Protein AF-A0A1I7USL1-F1 (afdb_monomer_lite)

Radius of gyration: 13.59 Å; chains: 1; bounding box: 36×39×32 Å

Sequence (93 aa):
MASKTVSTFDVPHGPSWYRIELEQCGQRKRLLVDGISSPEPIIKGMVFIDFDLEGHKFNITCEKIGAAQICDLHMDHRRIPCFNPQDDSEYAI

Organism: NCBI:txid1561998

Secondary structure (DSSP, 8-state):
-PPEEEEEEEEEETTEEEEEEEEEETTEEEEEETTEEPS--EEETTTEEEEEETTEEEEEEEEEETTEEEEEEEETTEEE--B-TTGGGGS--

Structure (mmCIF, N/CA/C/O backbone):
data_AF-A0A1I7USL1-F1
#
_entry.id   AF-A0A1I7USL1-F1
#
loop_
_atom_site.group_PDB
_atom_site.id
_atom_site.type_symbol
_atom_site.label_atom_id
_atom_site.label_alt_id
_atom_site.label_comp_id
_atom_site.label_asym_id
_atom_site.label_entity_id
_atom_site.label_seq_id
_atom_site.pdbx_PDB_ins_code
_atom_site.Cartn_x
_atom_site.Cartn_y
_atom_site.Cartn_z
_atom_site.occupancy
_atom_site.B_iso_or_equiv
_atom_site.auth_seq_id
_atom_site.auth_comp_id
_atom_site.auth_asym_id
_atom_site.auth_atom_id
_atom_site.pdbx_PDB_model_num
ATOM 1 N N . MET A 1 1 ? -22.251 7.360 9.521 1.00 49.34 1 MET A N 1
ATOM 2 C CA . MET A 1 1 ? -21.344 7.413 8.353 1.00 49.34 1 MET A CA 1
ATOM 3 C C . MET A 1 1 ? -20.226 6.416 8.598 1.00 49.34 1 MET A C 1
ATOM 5 O O . MET A 1 1 ? -19.699 6.408 9.703 1.00 49.34 1 MET A O 1
ATOM 9 N N . ALA A 1 2 ? -19.923 5.526 7.651 1.00 57.00 2 ALA A N 1
ATOM 10 C CA . ALA A 1 2 ? -18.776 4.632 7.797 1.00 57.00 2 ALA A CA 1
ATOM 11 C C . ALA A 1 2 ? -17.493 5.462 7.654 1.00 57.00 2 ALA A C 1
ATOM 13 O O . ALA A 1 2 ? -17.361 6.204 6.683 1.00 57.00 2 ALA A O 1
ATOM 14 N N . SER A 1 3 ? -16.591 5.374 8.631 1.00 70.19 3 SER A N 1
ATOM 15 C CA . SER A 1 3 ? -15.285 6.027 8.539 1.00 70.19 3 SER A CA 1
ATOM 16 C C . SER A 1 3 ? -14.479 5.362 7.421 1.00 70.19 3 SER A C 1
ATOM 18 O O . SER A 1 3 ? -14.352 4.133 7.413 1.00 70.19 3 SER A O 1
ATOM 20 N N . LYS A 1 4 ? -13.998 6.160 6.462 1.00 79.69 4 LYS A N 1
ATOM 21 C CA . LYS A 1 4 ? -13.061 5.721 5.424 1.00 79.69 4 LYS A CA 1
ATOM 22 C C . LYS A 1 4 ? -11.653 6.035 5.917 1.00 79.69 4 LYS A C 1
ATOM 24 O O . LYS A 1 4 ? -11.357 7.196 6.181 1.00 79.69 4 LYS A O 1
ATOM 29 N N . THR A 1 5 ? -10.806 5.020 6.024 1.00 79.50 5 THR A N 1
ATOM 30 C CA . THR A 1 5 ? -9.370 5.187 6.269 1.00 79.50 5 THR A CA 1
ATOM 31 C C . THR A 1 5 ? -8.606 4.908 4.980 1.00 79.50 5 THR A C 1
ATOM 33 O O . THR A 1 5 ? -9.016 4.063 4.180 1.00 79.50 5 THR A O 1
ATOM 36 N N . VAL A 1 6 ? -7.532 5.662 4.751 1.00 84.75 6 VAL A N 1
ATOM 37 C CA . VAL A 1 6 ? -6.622 5.471 3.618 1.00 84.75 6 VAL A CA 1
ATOM 38 C C . VAL A 1 6 ? -5.204 5.470 4.166 1.00 84.75 6 VAL A C 1
ATOM 40 O O . VAL A 1 6 ? -4.819 6.418 4.846 1.00 84.75 6 VAL A O 1
ATOM 43 N N . SER A 1 7 ? -4.459 4.401 3.902 1.00 84.25 7 SER A N 1
ATOM 44 C CA . SER A 1 7 ? -3.026 4.318 4.194 1.00 84.25 7 SER A CA 1
ATOM 45 C C . SER A 1 7 ? -2.253 4.413 2.889 1.00 84.25 7 SER A C 1
ATOM 47 O O . SER A 1 7 ? -2.538 3.645 1.971 1.00 84.25 7 SER A O 1
ATOM 49 N N . THR A 1 8 ? -1.299 5.337 2.811 1.00 88.19 8 THR A N 1
ATOM 50 C CA . THR A 1 8 ? -0.544 5.641 1.591 1.00 88.19 8 THR A CA 1
ATOM 51 C C . THR A 1 8 ? 0.933 5.314 1.789 1.00 88.19 8 THR A C 1
ATOM 53 O O . THR A 1 8 ? 1.519 5.619 2.827 1.00 88.19 8 THR A O 1
ATOM 56 N N . PHE A 1 9 ? 1.542 4.702 0.779 1.00 87.50 9 PHE A N 1
ATOM 57 C CA . PHE A 1 9 ? 2.947 4.319 0.762 1.00 87.50 9 PHE A CA 1
ATOM 58 C C . PHE A 1 9 ? 3.560 4.746 -0.567 1.00 87.50 9 PHE A C 1
ATOM 60 O O . PHE A 1 9 ? 3.097 4.308 -1.619 1.00 87.50 9 PHE A O 1
ATOM 67 N N . ASP A 1 10 ? 4.609 5.562 -0.521 1.00 87.25 10 ASP A N 1
ATOM 68 C CA . ASP A 1 10 ? 5.405 5.885 -1.704 1.00 87.25 10 ASP A CA 1
ATOM 69 C C . ASP A 1 10 ? 6.613 4.928 -1.745 1.00 87.25 10 ASP A C 1
ATOM 71 O O . ASP A 1 10 ? 7.485 4.938 -0.873 1.00 87.25 10 ASP A O 1
ATOM 75 N N . VAL A 1 11 ? 6.623 4.041 -2.739 1.00 85.56 11 VAL A N 1
ATOM 76 C CA . VAL A 1 11 ? 7.597 2.957 -2.912 1.00 85.56 11 VAL A CA 1
ATOM 77 C C . VAL A 1 11 ? 8.603 3.344 -3.995 1.00 85.56 11 VAL A C 1
ATOM 79 O O . VAL A 1 11 ? 8.198 3.517 -5.146 1.00 85.56 11 VAL A O 1
ATOM 82 N N . PRO A 1 12 ? 9.907 3.430 -3.691 1.00 83.19 12 PRO A N 1
ATOM 83 C CA . PRO A 1 12 ? 10.916 3.681 -4.712 1.00 83.19 12 PRO A CA 1
ATOM 84 C C . PRO A 1 12 ? 11.115 2.446 -5.603 1.00 83.19 12 PRO A C 1
ATOM 86 O O . PRO A 1 12 ? 11.362 1.347 -5.104 1.00 83.19 12 PRO A O 1
ATOM 89 N N . HIS A 1 13 ? 11.072 2.637 -6.923 1.00 79.31 13 HIS A N 1
ATOM 90 C CA . HIS A 1 13 ? 11.344 1.604 -7.922 1.00 79.31 13 HIS A CA 1
ATOM 91 C C . HIS A 1 13 ? 12.212 2.157 -9.063 1.00 79.31 13 HIS A C 1
ATOM 93 O O . HIS A 1 13 ? 11.742 2.827 -9.986 1.00 79.31 13 HIS A O 1
ATOM 99 N N . GLY A 1 14 ? 13.522 1.897 -8.988 1.00 78.50 14 GLY A N 1
ATOM 100 C CA . GLY A 1 14 ? 14.494 2.417 -9.952 1.00 78.50 14 GLY A CA 1
ATOM 101 C C . GLY A 1 14 ? 14.480 3.958 -10.008 1.00 78.50 14 GLY A C 1
ATOM 102 O O . GLY A 1 14 ? 14.692 4.588 -8.972 1.00 78.50 14 GLY A O 1
ATOM 103 N N . PRO A 1 15 ? 14.262 4.582 -11.187 1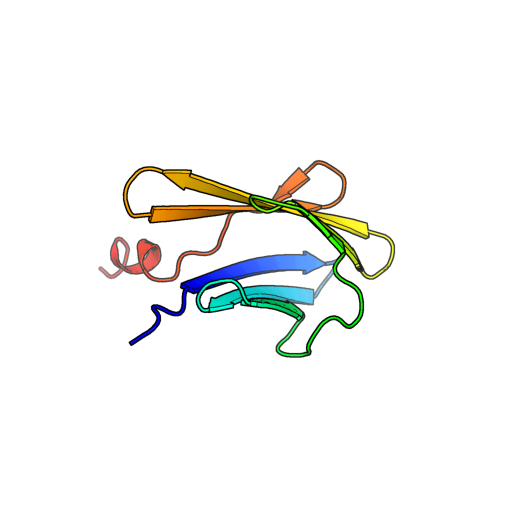.00 80.38 15 PRO A N 1
ATOM 104 C CA . PRO A 1 15 ? 14.136 6.036 -11.327 1.00 80.38 15 PRO A CA 1
ATOM 105 C C . PRO A 1 15 ? 12.723 6.573 -11.017 1.00 80.38 15 PRO A C 1
ATOM 107 O O . PRO A 1 15 ? 12.492 7.777 -11.141 1.00 80.38 15 PRO A O 1
ATOM 110 N N . SER A 1 16 ? 11.769 5.707 -10.672 1.00 82.31 16 SER A N 1
ATOM 111 C CA . SER A 1 16 ? 10.352 6.037 -10.493 1.00 82.31 16 SER A CA 1
ATOM 112 C C . SER A 1 16 ? 9.858 5.668 -9.092 1.00 8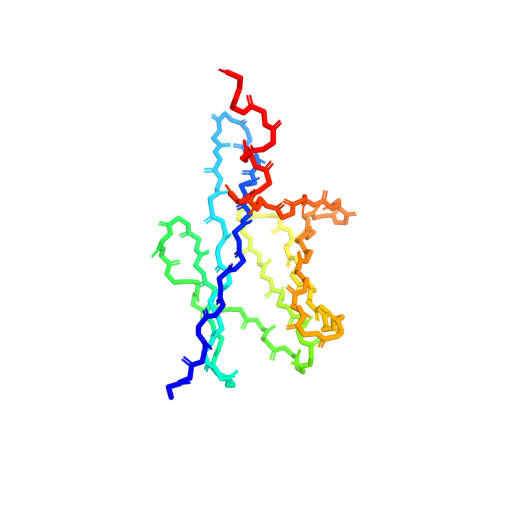2.31 16 SER A C 1
ATOM 114 O O . SER A 1 16 ? 10.586 5.083 -8.290 1.00 82.31 16 SER A O 1
ATOM 116 N N . TRP A 1 17 ? 8.622 6.057 -8.782 1.00 85.06 17 TRP A N 1
ATOM 117 C CA . TRP A 1 17 ? 7.966 5.776 -7.508 1.00 85.06 17 TRP A CA 1
ATOM 118 C C . TRP A 1 17 ? 6.561 5.250 -7.776 1.00 85.06 17 TRP A C 1
ATOM 120 O O . TRP A 1 17 ? 5.863 5.823 -8.611 1.00 85.06 17 TRP A O 1
ATOM 130 N N . TYR A 1 18 ? 6.157 4.204 -7.057 1.00 86.81 18 TYR A N 1
ATOM 131 C CA . TYR A 1 18 ? 4.764 3.767 -7.006 1.00 86.81 18 TYR A CA 1
ATOM 132 C C . TYR A 1 18 ? 4.085 4.367 -5.794 1.00 86.81 18 TYR A C 1
ATOM 134 O O . TYR A 1 18 ? 4.629 4.319 -4.689 1.00 86.81 18 TYR A O 1
ATOM 142 N N . ARG A 1 19 ? 2.859 4.841 -5.975 1.00 89.38 19 ARG A N 1
ATOM 143 C CA . ARG A 1 19 ? 1.972 5.170 -4.869 1.00 89.38 19 ARG A CA 1
ATOM 144 C C . ARG A 1 19 ? 1.034 4.005 -4.605 1.00 89.38 19 ARG A C 1
ATOM 146 O O . ARG A 1 19 ? 0.169 3.699 -5.419 1.00 89.38 19 ARG A O 1
ATOM 153 N N . ILE A 1 20 ? 1.180 3.373 -3.450 1.00 89.06 20 ILE A N 1
ATOM 154 C CA . ILE A 1 20 ? 0.328 2.268 -3.013 1.00 89.06 20 ILE A CA 1
ATOM 155 C C . ILE A 1 20 ? -0.632 2.788 -1.953 1.00 89.06 20 ILE A C 1
ATOM 157 O O . ILE A 1 20 ? -0.211 3.348 -0.944 1.00 89.06 20 ILE A O 1
ATOM 161 N N . GLU A 1 21 ? -1.928 2.599 -2.171 1.00 88.38 21 GLU A N 1
ATOM 162 C CA . GLU A 1 21 ? -2.968 3.059 -1.257 1.00 88.38 21 GLU A CA 1
ATOM 163 C C . GLU A 1 21 ? -3.860 1.897 -0.832 1.00 88.38 21 GLU A C 1
ATOM 165 O O . GLU A 1 21 ? -4.395 1.152 -1.656 1.00 88.38 21 GLU A O 1
ATOM 170 N N . LEU A 1 22 ? -4.054 1.762 0.476 1.00 87.00 22 LEU A N 1
ATOM 171 C CA . LEU A 1 22 ? -5.026 0.854 1.056 1.00 87.00 22 LEU A CA 1
ATOM 172 C C . LEU A 1 22 ? -6.225 1.655 1.551 1.00 87.00 22 LEU A C 1
ATOM 174 O O . LEU A 1 22 ? -6.165 2.303 2.594 1.00 87.00 22 LEU A O 1
ATOM 178 N N . GLU A 1 23 ? -7.334 1.575 0.821 1.00 86.00 23 GLU A N 1
ATOM 179 C CA . GLU A 1 23 ? -8.608 2.129 1.265 1.00 86.00 23 GLU A CA 1
ATOM 180 C C . GLU A 1 23 ? -9.379 1.093 2.081 1.00 86.00 23 GLU A C 1
ATOM 182 O O . GLU A 1 23 ? -9.612 -0.032 1.628 1.00 86.00 23 GLU A O 1
ATOM 187 N N . GLN A 1 24 ? -9.868 1.494 3.251 1.00 80.12 24 GLN A N 1
ATOM 188 C CA . GLN A 1 24 ? -10.760 0.687 4.07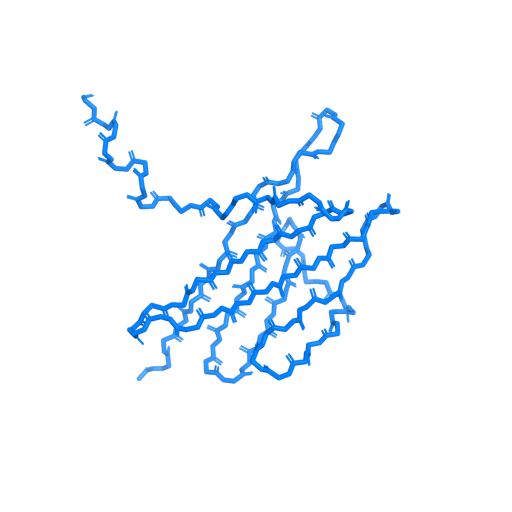1 1.00 80.12 24 GLN A CA 1
ATOM 189 C C . GLN A 1 24 ? -12.037 1.468 4.399 1.00 80.12 24 GLN A C 1
ATOM 191 O O . GLN A 1 24 ? -12.008 2.574 4.929 1.00 80.12 24 GLN A O 1
ATOM 196 N N . CYS A 1 25 ? -13.187 0.870 4.087 1.00 79.00 25 CYS A N 1
ATOM 197 C CA . CYS A 1 25 ? -14.511 1.406 4.387 1.00 79.00 25 CYS A CA 1
ATOM 198 C C . CYS A 1 25 ? -15.354 0.312 5.052 1.00 79.00 25 CYS A C 1
ATOM 200 O O . CYS A 1 25 ? -15.874 -0.600 4.398 1.00 79.00 25 CYS A O 1
ATOM 202 N N . GLY A 1 26 ? -15.448 0.367 6.384 1.00 76.88 26 GLY A N 1
ATOM 203 C CA . GLY A 1 26 ? -16.032 -0.716 7.177 1.00 76.88 26 GLY A CA 1
ATOM 204 C C . GLY A 1 26 ? -15.251 -2.022 6.993 1.00 76.88 26 GLY A C 1
ATOM 205 O O . GLY A 1 26 ? -14.076 -2.093 7.343 1.00 76.88 26 GLY A O 1
ATOM 206 N N . GLN A 1 27 ? -15.903 -3.051 6.441 1.00 71.75 27 GLN A N 1
ATOM 207 C CA . GLN A 1 27 ? -15.272 -4.341 6.118 1.00 71.75 27 GLN A CA 1
ATOM 208 C C . GLN A 1 27 ? -14.700 -4.408 4.694 1.00 71.75 27 GLN A C 1
ATOM 210 O O . GLN A 1 27 ? -13.961 -5.339 4.378 1.00 71.75 27 GLN A O 1
ATOM 215 N N . ARG A 1 28 ? -15.038 -3.448 3.823 1.00 76.94 28 ARG A N 1
ATOM 216 C CA . ARG A 1 28 ? -14.551 -3.426 2.440 1.00 76.94 28 ARG A CA 1
ATOM 217 C C . ARG A 1 28 ? -13.152 -2.828 2.421 1.00 76.94 28 ARG A C 1
ATOM 219 O O . ARG A 1 28 ? -12.920 -1.789 3.036 1.00 76.94 28 ARG A O 1
ATOM 226 N N . LYS A 1 29 ? -12.250 -3.483 1.700 1.00 79.44 29 LYS A N 1
ATOM 227 C CA . LYS A 1 29 ? -10.858 -3.072 1.526 1.00 79.44 29 LYS A CA 1
ATOM 228 C C . LYS A 1 29 ? -10.543 -3.035 0.035 1.00 79.44 29 LYS A C 1
ATOM 230 O O . LYS A 1 29 ? -11.037 -3.887 -0.705 1.00 79.44 29 LYS A O 1
ATOM 235 N N . ARG A 1 30 ? -9.758 -2.053 -0.398 1.00 84.31 30 ARG A N 1
ATOM 236 C CA . ARG A 1 30 ? -9.337 -1.877 -1.790 1.00 84.31 30 ARG A CA 1
ATOM 237 C C . ARG A 1 30 ? -7.874 -1.461 -1.817 1.00 84.31 30 ARG A C 1
ATOM 239 O O . ARG A 1 30 ? -7.503 -0.520 -1.126 1.00 84.31 30 ARG A O 1
ATOM 246 N N . LEU A 1 31 ? -7.080 -2.166 -2.614 1.00 87.50 31 LEU A N 1
ATOM 247 C CA . LEU A 1 31 ? -5.698 -1.808 -2.898 1.00 87.50 31 LEU A CA 1
ATOM 248 C C . LEU A 1 31 ? -5.651 -1.034 -4.217 1.00 87.50 31 LEU A C 1
ATOM 250 O O . LEU A 1 31 ? -6.216 -1.485 -5.219 1.00 87.50 31 LEU A O 1
ATOM 254 N N . LEU A 1 32 ? -4.987 0.112 -4.211 1.00 88.62 32 LEU A N 1
ATOM 255 C CA . LEU A 1 32 ? -4.709 0.914 -5.394 1.00 88.62 32 LEU A CA 1
ATOM 256 C C . LEU A 1 32 ? -3.193 1.020 -5.565 1.00 88.62 32 LEU A C 1
ATOM 258 O O . LEU A 1 32 ? -2.472 1.187 -4.586 1.00 88.62 32 LEU A O 1
ATOM 262 N N . VAL A 1 33 ? -2.729 0.925 -6.805 1.00 88.00 33 VAL A N 1
ATOM 263 C CA . VAL A 1 33 ? -1.353 1.210 -7.217 1.00 88.00 33 VAL A CA 1
ATOM 264 C C . VAL A 1 33 ? -1.447 2.306 -8.272 1.00 88.00 33 VAL A C 1
ATOM 266 O O . VAL A 1 33 ? -2.153 2.136 -9.265 1.00 88.00 33 VAL A O 1
ATOM 269 N N . ASP A 1 34 ? -0.838 3.459 -8.010 1.00 88.31 34 ASP A N 1
ATOM 270 C CA . ASP A 1 34 ? -0.940 4.684 -8.814 1.00 88.31 34 ASP A CA 1
ATOM 271 C C . ASP A 1 34 ? -2.393 5.084 -9.139 1.00 88.31 34 ASP A C 1
ATOM 273 O O . ASP A 1 34 ? -2.735 5.486 -10.251 1.00 88.31 34 ASP A O 1
ATOM 277 N N . GLY A 1 35 ? -3.293 4.928 -8.160 1.00 85.06 35 GLY A N 1
ATOM 278 C CA . GLY A 1 35 ? -4.726 5.207 -8.306 1.00 85.06 35 GLY A CA 1
ATOM 279 C C . GLY A 1 35 ? -5.515 4.154 -9.101 1.00 85.06 35 GLY A C 1
ATOM 280 O O . GLY A 1 35 ? -6.739 4.260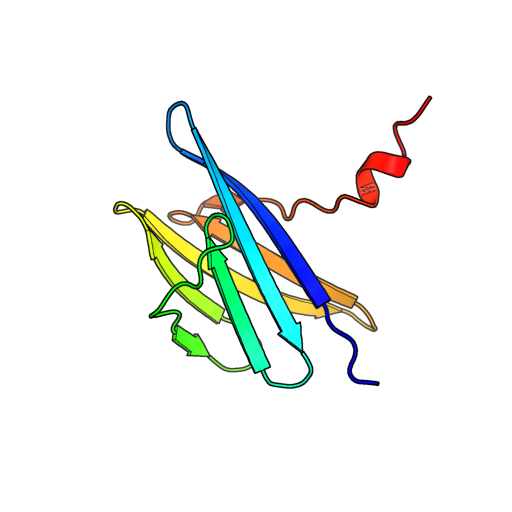 -9.223 1.00 85.06 35 GLY A O 1
ATOM 281 N N . ILE A 1 36 ? -4.859 3.108 -9.608 1.00 85.56 36 ILE A N 1
ATOM 282 C CA . ILE A 1 36 ? -5.488 2.001 -10.334 1.00 85.56 36 ILE A CA 1
ATOM 283 C C . ILE A 1 36 ? -5.742 0.849 -9.365 1.00 85.56 36 ILE A C 1
ATOM 285 O O . ILE A 1 36 ? -4.882 0.468 -8.580 1.00 85.56 36 ILE A O 1
ATOM 289 N N . SER A 1 37 ? -6.942 0.269 -9.400 1.00 82.00 37 SER A N 1
ATOM 290 C CA . SER A 1 37 ? -7.259 -0.865 -8.521 1.00 82.00 37 SER A CA 1
ATOM 291 C C . SER A 1 37 ? -6.458 -2.091 -8.898 1.00 82.00 37 SER A C 1
ATOM 293 O O . SER A 1 37 ? -6.555 -2.552 -10.033 1.00 82.00 37 SER A O 1
ATOM 295 N N . SER A 1 38 ? -5.741 -2.645 -7.925 1.00 76.69 38 SER A N 1
ATOM 296 C CA . SER A 1 38 ? -5.096 -3.936 -8.109 1.00 76.69 38 SER A CA 1
ATOM 297 C C . SER A 1 38 ? -6.174 -5.029 -8.177 1.00 76.69 38 SER A C 1
ATOM 299 O O . SER A 1 38 ? -7.031 -5.084 -7.286 1.00 76.69 38 SER A O 1
ATOM 301 N N . PRO A 1 39 ? -6.189 -5.867 -9.229 1.00 60.16 39 PRO A N 1
ATOM 302 C CA . PRO A 1 39 ? -7.232 -6.869 -9.422 1.00 60.16 39 PRO A CA 1
ATOM 303 C C . PRO A 1 39 ? -7.111 -8.079 -8.481 1.00 60.16 39 PRO A C 1
ATOM 305 O O . PRO A 1 39 ? -8.109 -8.770 -8.288 1.00 60.16 39 PRO A O 1
ATOM 308 N N . GLU A 1 40 ? -5.945 -8.334 -7.872 1.00 64.50 40 GLU A N 1
ATOM 309 C CA . GLU A 1 40 ? -5.668 -9.610 -7.182 1.00 64.50 40 GLU A CA 1
ATOM 310 C C . GLU A 1 40 ? -5.016 -9.519 -5.779 1.00 64.50 40 GLU A C 1
ATOM 312 O O . GLU A 1 40 ? -4.177 -10.356 -5.446 1.00 64.50 40 GLU A O 1
ATOM 317 N N . PRO A 1 41 ? -5.367 -8.570 -4.887 1.00 68.94 41 PRO A N 1
ATOM 318 C CA . PRO A 1 41 ? -4.876 -8.639 -3.514 1.00 68.94 41 PRO A CA 1
ATOM 319 C C . PRO A 1 41 ? -5.524 -9.812 -2.762 1.00 68.94 41 PRO A C 1
ATOM 321 O O . PRO A 1 41 ? -6.751 -9.885 -2.629 1.00 68.94 41 PRO A O 1
ATOM 324 N N . ILE A 1 42 ? -4.712 -10.706 -2.191 1.00 69.25 42 ILE A N 1
ATOM 325 C CA . ILE A 1 42 ? -5.217 -11.739 -1.279 1.00 69.25 42 ILE A CA 1
ATOM 326 C C . ILE A 1 42 ? -5.412 -11.098 0.097 1.00 69.25 42 ILE A C 1
ATOM 328 O O . ILE A 1 42 ? -4.457 -10.897 0.839 1.00 69.25 42 ILE A O 1
ATOM 332 N N . ILE A 1 43 ? -6.659 -10.781 0.452 1.00 69.31 43 ILE A N 1
ATOM 333 C CA . ILE A 1 43 ? -6.991 -10.111 1.717 1.00 69.31 43 ILE A CA 1
ATOM 334 C C . ILE A 1 43 ? -7.351 -11.149 2.787 1.00 69.31 43 ILE A C 1
ATOM 336 O O . ILE A 1 43 ? -8.448 -11.711 2.769 1.00 69.31 43 ILE A O 1
ATOM 340 N N . LYS A 1 44 ? -6.462 -11.379 3.762 1.00 65.75 44 LYS A N 1
ATOM 341 C CA . LYS A 1 44 ? -6.706 -12.306 4.886 1.00 65.75 44 LYS A CA 1
ATOM 342 C C . LYS A 1 44 ? -6.978 -11.556 6.196 1.00 65.75 44 LYS A C 1
ATOM 344 O O . LYS A 1 44 ? -6.182 -10.721 6.616 1.00 65.75 44 LYS A O 1
ATOM 349 N N . GLY A 1 45 ? -8.089 -11.887 6.866 1.00 63.72 45 GLY A N 1
ATOM 350 C CA . GLY A 1 45 ? -8.370 -11.547 8.274 1.00 63.72 45 GLY A CA 1
ATOM 351 C C . GLY A 1 45 ? -8.151 -10.079 8.698 1.00 63.72 45 GLY A C 1
ATOM 352 O O . GLY A 1 45 ? -8.495 -9.136 7.970 1.00 63.72 45 GLY A O 1
ATOM 353 N N . MET A 1 46 ? -7.586 -9.895 9.905 1.00 55.84 46 MET A N 1
ATOM 354 C CA . MET A 1 46 ? -7.041 -8.625 10.428 1.00 55.84 46 MET A CA 1
ATOM 355 C C . MET A 1 46 ? -5.729 -8.279 9.690 1.00 55.84 46 MET A C 1
ATOM 357 O O . MET A 1 46 ? -4.644 -8.348 10.235 1.00 55.84 46 MET A O 1
ATOM 361 N N . VAL A 1 47 ? -5.895 -7.988 8.398 1.00 63.56 47 VAL A N 1
ATOM 362 C CA . VAL A 1 47 ? -4.966 -7.424 7.405 1.00 63.56 47 VAL A CA 1
ATOM 363 C C . VAL A 1 47 ? -3.587 -8.082 7.281 1.00 63.56 47 VAL A C 1
ATOM 365 O O . VAL A 1 47 ? -2.608 -7.627 7.861 1.00 63.56 47 VAL A O 1
ATOM 368 N N . PHE A 1 48 ? -3.528 -9.052 6.366 1.00 68.56 48 PHE A N 1
ATOM 369 C CA . PHE A 1 48 ? -2.387 -9.286 5.477 1.00 68.56 48 PHE A CA 1
ATOM 370 C C . PHE A 1 48 ? -2.898 -9.161 4.034 1.00 68.56 48 PHE A C 1
ATOM 372 O O . PHE A 1 48 ? -3.866 -9.842 3.677 1.00 68.56 48 PHE A O 1
ATOM 379 N N . ILE A 1 49 ? -2.318 -8.248 3.250 1.00 82.12 49 ILE A N 1
ATOM 380 C CA . ILE A 1 49 ? -2.547 -8.123 1.805 1.00 82.12 49 ILE A CA 1
ATOM 381 C C . ILE A 1 49 ? -1.247 -8.474 1.107 1.00 82.12 49 ILE A C 1
ATOM 383 O O . ILE A 1 49 ? -0.296 -7.703 1.178 1.00 82.12 49 ILE A O 1
ATOM 387 N N . ASP A 1 50 ? -1.234 -9.620 0.440 1.00 84.06 50 ASP A N 1
ATOM 388 C CA . ASP A 1 50 ? -0.119 -10.057 -0.392 1.00 84.06 50 ASP A CA 1
ATOM 389 C C . ASP A 1 50 ? -0.418 -9.731 -1.858 1.00 84.06 50 ASP A C 1
ATOM 391 O O . ASP A 1 50 ? -1.530 -9.994 -2.335 1.00 84.06 50 ASP A O 1
ATOM 395 N N . PHE A 1 51 ? 0.559 -9.154 -2.556 1.00 85.38 51 PHE A N 1
ATOM 396 C CA . PHE A 1 51 ? 0.512 -8.932 -4.000 1.00 85.38 51 PHE A CA 1
ATOM 397 C C . PHE A 1 51 ? 1.920 -8.893 -4.597 1.00 85.38 51 PHE A C 1
ATOM 399 O O . PHE A 1 51 ? 2.888 -8.524 -3.933 1.00 85.38 51 PHE A O 1
ATOM 406 N N . ASP A 1 52 ? 2.022 -9.251 -5.871 1.00 85.44 52 ASP A N 1
ATOM 407 C CA . ASP A 1 52 ? 3.254 -9.171 -6.646 1.00 85.44 52 ASP A CA 1
ATOM 408 C C . ASP A 1 52 ? 3.147 -7.980 -7.609 1.00 85.44 52 ASP A C 1
ATOM 410 O O . ASP A 1 52 ? 2.130 -7.802 -8.284 1.00 85.44 52 ASP A O 1
ATOM 414 N N . LEU A 1 53 ? 4.187 -7.152 -7.678 1.00 82.62 53 LEU A N 1
ATOM 415 C CA . LEU A 1 53 ? 4.265 -6.030 -8.615 1.00 82.62 53 LEU A CA 1
ATOM 416 C C . LEU A 1 53 ? 5.685 -5.966 -9.182 1.00 82.62 53 LEU A C 1
ATOM 418 O O . LEU A 1 53 ? 6.655 -5.911 -8.434 1.00 82.62 53 LEU A O 1
ATOM 422 N N . GLU A 1 54 ? 5.794 -6.036 -10.510 1.00 82.31 54 GLU A N 1
ATOM 423 C CA . GLU A 1 54 ? 7.061 -5.980 -11.263 1.00 82.31 54 GLU A CA 1
ATOM 424 C C . GLU A 1 54 ? 8.172 -6.924 -10.751 1.00 82.31 54 GLU A C 1
ATOM 426 O O . GLU A 1 54 ? 9.358 -6.620 -10.814 1.00 82.31 54 GLU A O 1
ATOM 431 N N . GLY A 1 55 ? 7.794 -8.111 -10.263 1.00 84.06 55 GLY A N 1
ATOM 432 C CA . GLY A 1 55 ? 8.738 -9.123 -9.770 1.00 84.06 55 GLY A CA 1
ATOM 433 C C . GLY A 1 55 ? 9.138 -8.969 -8.300 1.00 84.06 55 GLY A C 1
ATOM 434 O O . GLY A 1 55 ? 9.872 -9.814 -7.789 1.00 84.06 55 GLY A O 1
ATOM 435 N N . HIS A 1 56 ? 8.618 -7.951 -7.617 1.00 85.94 56 HIS A N 1
ATOM 436 C CA . HIS A 1 56 ? 8.767 -7.754 -6.182 1.00 85.94 56 HIS A CA 1
ATOM 437 C C . HIS A 1 56 ? 7.538 -8.261 -5.429 1.00 85.94 56 HIS A C 1
ATOM 439 O O . HIS A 1 56 ? 6.398 -8.097 -5.877 1.00 85.94 56 HIS A O 1
ATOM 445 N N . LYS A 1 57 ? 7.773 -8.854 -4.255 1.00 87.50 57 LYS A N 1
ATOM 446 C CA . LYS A 1 57 ? 6.705 -9.310 -3.364 1.00 87.50 57 LYS A CA 1
ATOM 447 C C . LYS A 1 57 ? 6.377 -8.241 -2.351 1.00 87.50 57 LYS A C 1
ATOM 449 O O . LYS A 1 57 ? 7.234 -7.854 -1.553 1.00 87.50 57 LYS A O 1
ATOM 454 N N . PHE A 1 58 ? 5.119 -7.832 -2.342 1.00 88.00 58 PHE A N 1
ATOM 455 C CA . PHE A 1 58 ? 4.602 -6.858 -1.408 1.00 88.00 58 PHE A CA 1
ATOM 456 C C . PHE A 1 58 ? 3.671 -7.503 -0.395 1.00 88.00 58 PHE A C 1
ATOM 458 O O . PHE A 1 58 ? 2.844 -8.355 -0.724 1.00 88.00 58 PHE A O 1
ATOM 465 N N . ASN A 1 59 ? 3.794 -7.052 0.847 1.00 87.69 59 ASN A N 1
ATOM 466 C CA . ASN A 1 59 ? 2.899 -7.426 1.924 1.00 87.69 59 ASN A CA 1
ATOM 467 C C . ASN A 1 59 ? 2.500 -6.187 2.725 1.00 87.69 59 ASN A C 1
ATOM 469 O O . ASN A 1 59 ? 3.368 -5.464 3.211 1.00 87.69 59 ASN A O 1
ATOM 473 N N . ILE A 1 60 ? 1.197 -5.953 2.877 1.00 87.00 60 ILE A N 1
ATOM 474 C CA . ILE A 1 60 ? 0.676 -4.940 3.798 1.00 87.00 60 ILE A CA 1
ATOM 475 C C . ILE A 1 60 ? 0.110 -5.637 5.023 1.00 87.00 60 ILE A C 1
ATOM 477 O O . ILE A 1 60 ? -0.861 -6.392 4.926 1.00 87.00 60 ILE A O 1
ATOM 481 N N . THR A 1 61 ? 0.677 -5.318 6.176 1.00 83.44 61 THR A N 1
ATOM 482 C CA . THR A 1 61 ? 0.148 -5.669 7.492 1.00 83.44 61 THR A CA 1
ATOM 483 C C . THR A 1 61 ? -0.550 -4.466 8.084 1.00 83.44 61 THR A C 1
ATOM 485 O O . THR A 1 61 ? 0.005 -3.374 8.024 1.00 83.44 61 THR A O 1
ATOM 488 N N . CYS A 1 62 ? -1.722 -4.637 8.696 1.00 79.50 62 CYS A N 1
ATOM 489 C CA . CYS A 1 62 ? -2.289 -3.567 9.515 1.00 79.50 62 CYS A CA 1
ATOM 490 C C . CYS A 1 62 ? -2.718 -4.054 10.889 1.00 79.50 62 CYS A C 1
ATOM 492 O O . CYS A 1 62 ? -3.468 -5.021 11.021 1.00 79.50 62 CYS A O 1
ATOM 494 N N . GLU A 1 63 ? -2.335 -3.288 11.900 1.00 77.19 63 GLU A N 1
ATOM 495 C CA . GLU A 1 63 ? -2.696 -3.501 13.290 1.00 77.19 63 GLU A CA 1
ATOM 496 C C . GLU A 1 63 ? -3.591 -2.361 13.785 1.00 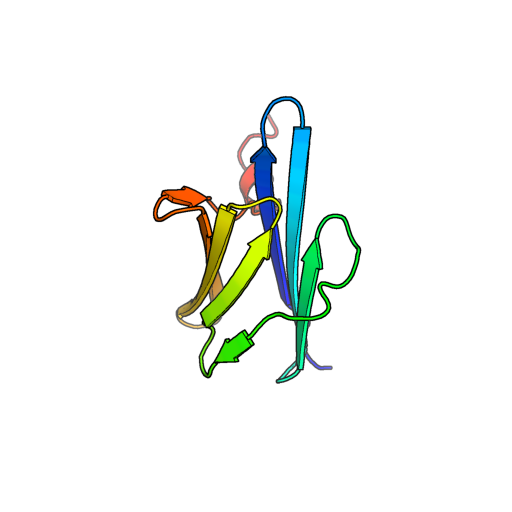77.19 63 GLU A C 1
ATOM 498 O O . GLU A 1 63 ? -3.435 -1.198 13.408 1.00 77.19 63 GLU A O 1
ATOM 503 N N . LYS A 1 64 ? -4.567 -2.690 14.633 1.00 75.31 64 LYS A N 1
ATOM 504 C CA . LYS A 1 64 ? -5.387 -1.684 15.307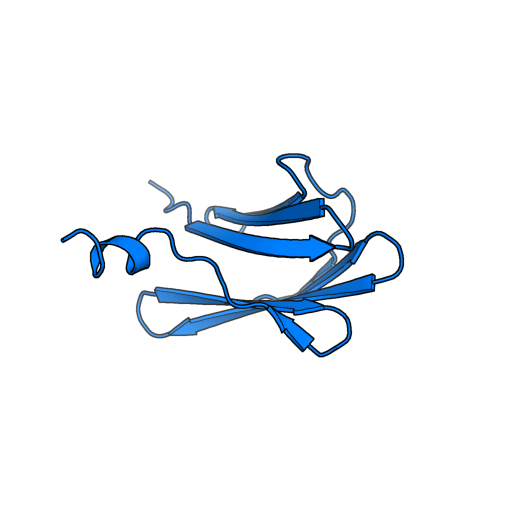 1.00 75.31 64 LYS A CA 1
ATOM 505 C C . LYS A 1 64 ? -4.804 -1.412 16.689 1.00 75.31 64 LYS A C 1
ATOM 507 O O . LYS A 1 64 ? -4.908 -2.262 17.569 1.00 75.31 64 LYS A O 1
ATOM 512 N N . ILE A 1 65 ? -4.274 -0.209 16.890 1.00 75.75 65 ILE A N 1
ATOM 513 C CA . ILE A 1 65 ? -3.734 0.247 18.172 1.00 75.75 65 ILE A CA 1
ATOM 514 C C . ILE A 1 65 ? -4.684 1.301 18.746 1.00 75.75 65 ILE A C 1
ATOM 516 O O . ILE A 1 65 ? -4.729 2.454 18.313 1.00 75.75 65 ILE A O 1
ATOM 520 N N . GLY A 1 66 ? -5.510 0.884 19.709 1.00 79.75 66 GLY A N 1
ATOM 521 C CA . GLY A 1 66 ? -6.546 1.735 20.296 1.00 79.75 66 GLY A CA 1
ATOM 522 C C . GLY A 1 66 ? -7.594 2.169 19.264 1.00 79.75 66 GLY A C 1
ATOM 523 O O . GLY A 1 66 ? -8.328 1.340 18.719 1.00 79.75 66 GLY A O 1
ATOM 524 N N . ALA A 1 67 ? -7.687 3.478 19.017 1.00 73.88 67 ALA A N 1
ATOM 525 C CA . ALA A 1 67 ? -8.576 4.057 18.007 1.00 73.88 67 ALA A CA 1
ATOM 526 C C . ALA A 1 67 ? -7.931 4.161 16.611 1.00 73.88 67 ALA A C 1
ATOM 528 O O . ALA A 1 67 ? -8.653 4.354 15.633 1.00 73.88 67 ALA A O 1
ATOM 529 N N . ALA A 1 68 ? -6.606 4.015 16.513 1.00 70.56 68 ALA A N 1
ATOM 530 C CA . ALA A 1 68 ? -5.860 4.131 15.268 1.00 70.56 68 ALA A CA 1
ATOM 531 C C . ALA A 1 68 ? -5.683 2.767 14.586 1.00 70.56 68 ALA A C 1
ATOM 533 O O . ALA A 1 68 ? -5.623 1.721 15.237 1.00 70.56 68 ALA A O 1
ATOM 534 N N . GLN A 1 69 ? -5.588 2.787 13.260 1.00 74.88 69 GLN A N 1
ATOM 535 C CA . GLN A 1 69 ? -5.124 1.661 12.459 1.00 74.88 69 GLN A CA 1
ATOM 536 C C . GLN A 1 69 ? -3.773 2.052 11.872 1.00 74.88 69 GLN A C 1
ATOM 538 O O . GLN A 1 69 ? -3.674 3.072 11.196 1.00 74.88 69 GLN A O 1
ATOM 543 N N . ILE A 1 70 ? -2.754 1.250 12.151 1.00 78.81 70 ILE A N 1
ATOM 544 C CA . ILE A 1 70 ? -1.407 1.424 11.620 1.00 78.81 70 ILE A CA 1
ATOM 545 C C . ILE A 1 70 ? -1.209 0.353 10.563 1.00 78.81 70 ILE A C 1
ATOM 547 O O . ILE A 1 70 ? -1.509 -0.813 10.812 1.00 78.81 70 ILE A O 1
ATOM 551 N N . CYS A 1 71 ? -0.741 0.757 9.389 1.00 82.88 71 CYS A N 1
ATOM 552 C CA . CYS A 1 71 ? -0.423 -0.151 8.303 1.00 82.88 71 CYS A CA 1
ATOM 553 C C . CYS A 1 71 ? 1.061 -0.036 7.960 1.00 82.88 71 CYS A C 1
ATOM 555 O O . CYS A 1 71 ? 1.595 1.064 7.854 1.00 82.88 71 CYS A O 1
ATOM 557 N N . ASP A 1 72 ? 1.697 -1.179 7.757 1.00 86.62 72 ASP A N 1
ATOM 558 C CA . ASP A 1 72 ? 3.090 -1.320 7.362 1.00 86.62 72 ASP A CA 1
ATOM 559 C C . ASP A 1 72 ? 3.155 -2.061 6.034 1.00 86.62 72 ASP A C 1
ATOM 561 O O . ASP A 1 72 ? 2.578 -3.141 5.891 1.00 86.62 72 ASP A O 1
ATOM 565 N N . LEU A 1 73 ? 3.871 -1.486 5.073 1.00 88.19 73 LEU A N 1
ATOM 566 C CA . LEU A 1 73 ? 4.156 -2.117 3.794 1.00 88.19 73 LEU A CA 1
ATOM 567 C C . LEU A 1 73 ? 5.545 -2.752 3.851 1.00 88.19 73 LEU A C 1
ATOM 569 O O . LEU A 1 73 ? 6.490 -2.157 4.359 1.00 88.19 73 LEU A O 1
ATOM 573 N N . HIS A 1 74 ? 5.686 -3.946 3.296 1.00 88.62 74 HIS A N 1
ATOM 574 C CA . HIS A 1 74 ? 6.964 -4.613 3.101 1.00 88.62 74 HIS A CA 1
ATOM 575 C C . HIS A 1 74 ? 7.143 -4.951 1.624 1.00 88.62 74 HIS A C 1
ATOM 577 O O . HIS A 1 74 ? 6.203 -5.431 1.001 1.00 88.62 74 HIS A O 1
ATOM 583 N N . MET A 1 75 ? 8.345 -4.738 1.090 1.00 89.50 75 MET A N 1
ATOM 584 C CA . MET A 1 75 ? 8.782 -5.141 -0.250 1.00 89.50 75 MET A CA 1
ATOM 585 C C . MET A 1 75 ? 9.998 -6.056 -0.106 1.00 89.50 75 MET A C 1
ATOM 587 O O . MET A 1 75 ? 11.005 -5.636 0.462 1.00 89.50 75 MET A O 1
ATOM 591 N N . ASP A 1 76 ? 9.910 -7.307 -0.560 1.00 87.62 76 ASP A N 1
ATOM 592 C CA . ASP A 1 76 ? 10.979 -8.316 -0.443 1.00 87.62 76 ASP A CA 1
ATOM 593 C C . ASP A 1 76 ? 11.614 -8.377 0.959 1.00 87.62 76 ASP A C 1
ATOM 595 O O . ASP A 1 76 ? 12.836 -8.357 1.129 1.00 87.62 76 ASP A O 1
ATOM 599 N N . HIS A 1 77 ? 10.768 -8.415 1.993 1.00 81.62 77 HIS A N 1
ATOM 600 C CA . HIS A 1 77 ? 11.158 -8.417 3.412 1.00 81.62 77 HIS A CA 1
ATOM 601 C C . HIS A 1 77 ? 11.769 -7.109 3.945 1.00 81.62 77 HIS A C 1
ATOM 603 O O . HIS A 1 77 ? 12.187 -7.059 5.102 1.00 81.62 77 HIS A O 1
ATOM 609 N N . ARG A 1 78 ? 11.793 -6.028 3.157 1.00 83.69 78 ARG A N 1
ATOM 610 C CA . ARG A 1 78 ? 12.178 -4.687 3.618 1.00 83.69 78 ARG A CA 1
ATOM 611 C C . ARG A 1 78 ? 10.943 -3.862 3.936 1.00 83.69 78 ARG A C 1
ATOM 613 O O . ARG A 1 78 ? 10.051 -3.747 3.105 1.00 83.69 78 ARG A O 1
ATOM 620 N N . ARG A 1 79 ? 10.905 -3.265 5.126 1.00 84.25 79 ARG A N 1
ATOM 621 C CA . ARG A 1 79 ? 9.820 -2.366 5.534 1.00 84.25 79 ARG A CA 1
ATOM 622 C C . ARG A 1 79 ? 9.897 -1.052 4.757 1.00 84.25 79 ARG A C 1
ATOM 624 O O . ARG A 1 79 ? 10.959 -0.437 4.683 1.00 84.25 79 ARG A O 1
ATOM 631 N N . ILE A 1 80 ? 8.757 -0.626 4.233 1.00 83.62 80 ILE A N 1
ATOM 632 C CA . ILE A 1 80 ? 8.518 0.673 3.620 1.00 83.62 80 ILE A CA 1
ATOM 633 C C . ILE A 1 80 ? 7.624 1.462 4.583 1.00 83.62 80 ILE A C 1
ATOM 635 O O . ILE A 1 80 ? 6.525 1.002 4.909 1.00 83.62 80 ILE A O 1
ATOM 639 N N . PRO A 1 81 ? 8.092 2.612 5.094 1.00 73.12 81 PRO A N 1
ATOM 640 C CA . PRO A 1 81 ? 7.320 3.396 6.044 1.00 73.12 81 PRO A CA 1
ATOM 641 C C . PRO A 1 81 ? 6.027 3.906 5.399 1.00 73.12 81 PRO A C 1
ATOM 643 O O . PRO A 1 81 ? 6.013 4.303 4.234 1.00 73.12 81 PRO A O 1
ATOM 646 N N . CYS A 1 82 ? 4.937 3.903 6.169 1.00 72.62 82 CYS A N 1
ATOM 647 C CA . CYS A 1 82 ? 3.707 4.577 5.767 1.00 72.62 82 CYS A CA 1
ATOM 648 C C . CYS A 1 82 ? 3.986 6.074 5.645 1.00 72.62 82 CYS A C 1
ATOM 650 O O . CYS A 1 82 ? 4.489 6.689 6.588 1.00 72.62 82 CYS A O 1
ATOM 652 N N . PHE A 1 83 ? 3.640 6.660 4.503 1.00 67.50 83 PHE A N 1
ATOM 653 C CA . PHE A 1 83 ? 3.658 8.104 4.356 1.00 67.50 83 PHE A CA 1
ATOM 654 C C . PHE A 1 83 ? 2.400 8.654 5.023 1.00 67.50 83 PHE A C 1
ATOM 656 O O . PHE A 1 83 ? 1.280 8.371 4.591 1.00 67.50 83 PHE A O 1
ATOM 663 N N . ASN A 1 84 ? 2.580 9.407 6.105 1.00 59.97 84 ASN A N 1
ATOM 664 C CA . ASN A 1 84 ? 1.483 10.050 6.805 1.00 59.97 84 ASN A CA 1
ATOM 665 C C . ASN A 1 84 ? 1.545 11.557 6.505 1.00 59.97 84 ASN A C 1
ATOM 667 O O . ASN A 1 84 ? 2.335 12.258 7.130 1.00 59.97 84 ASN A O 1
ATOM 671 N N . PRO A 1 85 ? 0.737 12.095 5.573 1.00 53.66 85 PRO A N 1
ATOM 672 C CA . PRO A 1 85 ? 0.816 13.510 5.187 1.00 53.66 85 PRO A CA 1
ATOM 673 C C . PRO A 1 85 ? 0.481 14.486 6.329 1.00 53.66 85 PRO A C 1
ATOM 675 O O . PRO A 1 85 ? 0.673 15.686 6.182 1.00 53.66 85 PRO A O 1
ATOM 678 N N . GLN A 1 86 ? -0.038 13.991 7.457 1.00 52.12 86 GLN A N 1
ATOM 679 C CA . GLN A 1 86 ? -0.266 14.785 8.666 1.00 52.12 86 GLN A CA 1
ATOM 680 C C . GLN A 1 86 ? 0.997 14.950 9.531 1.00 52.12 86 GLN A C 1
ATOM 682 O O . GLN A 1 86 ? 1.045 15.891 10.318 1.00 52.12 86 GLN A O 1
ATOM 687 N N . ASP A 1 87 ? 2.013 14.096 9.373 1.00 52.12 87 ASP A N 1
ATOM 688 C CA . ASP A 1 87 ? 3.295 14.178 10.102 1.00 52.12 87 ASP A CA 1
ATOM 689 C C . ASP A 1 87 ? 4.188 15.313 9.566 1.00 52.12 87 ASP A C 1
ATOM 691 O O . ASP A 1 87 ? 4.924 15.949 10.314 1.00 52.12 87 ASP A O 1
ATOM 695 N N . ASP A 1 88 ? 4.048 15.655 8.281 1.00 47.88 88 ASP A N 1
ATOM 696 C CA . ASP A 1 88 ? 4.774 16.764 7.636 1.00 47.88 88 ASP A CA 1
ATOM 697 C C . ASP A 1 88 ? 4.370 18.151 8.185 1.00 47.88 88 ASP A C 1
ATOM 699 O O . ASP A 1 88 ? 5.048 19.154 7.962 1.00 47.88 88 ASP A O 1
ATOM 703 N N . SER A 1 89 ? 3.284 18.219 8.965 1.00 48.81 89 SER A N 1
ATOM 704 C CA . SER A 1 89 ? 2.839 19.448 9.635 1.00 48.81 89 SER A CA 1
ATOM 705 C C . SER A 1 89 ? 3.812 19.933 10.717 1.00 48.81 89 SER A C 1
ATOM 707 O O . SER A 1 89 ? 3.693 21.077 11.152 1.00 48.81 89 SER A O 1
ATOM 709 N N . GLU A 1 90 ? 4.747 19.093 11.179 1.00 45.03 90 GLU A N 1
ATOM 710 C CA . GLU A 1 90 ? 5.697 19.453 12.243 1.00 45.03 90 GLU A CA 1
ATOM 711 C C . GLU A 1 90 ? 6.975 20.144 11.718 1.00 45.03 90 GLU A C 1
ATOM 713 O O . GLU A 1 90 ? 7.761 20.666 12.507 1.00 45.03 90 GLU A O 1
ATOM 718 N N . TYR A 1 91 ? 7.154 20.234 10.391 1.00 46.75 91 TYR A N 1
ATOM 719 C CA . TYR A 1 91 ? 8.296 20.913 9.752 1.00 46.75 91 TYR A CA 1
ATOM 720 C C . TYR A 1 91 ? 7.916 22.121 8.880 1.00 46.75 91 TYR A C 1
ATOM 722 O O . TYR A 1 91 ? 8.770 22.680 8.189 1.00 46.75 91 TYR A O 1
ATOM 730 N N . ALA A 1 92 ? 6.663 22.579 8.943 1.00 41.91 92 ALA A N 1
ATOM 731 C CA . ALA A 1 92 ? 6.259 23.856 8.363 1.00 41.91 92 ALA A CA 1
ATOM 732 C C . ALA A 1 92 ? 6.684 25.016 9.288 1.00 41.91 92 ALA A C 1
ATOM 734 O O . ALA A 1 92 ? 5.893 25.509 10.092 1.00 41.91 92 ALA A O 1
ATOM 735 N N . ILE A 1 93 ? 7.961 25.401 9.201 1.00 40.97 93 ILE A N 1
ATOM 736 C CA . ILE A 1 93 ? 8.508 26.662 9.744 1.00 40.97 93 ILE A CA 1
ATOM 737 C C . ILE A 1 93 ? 8.137 27.850 8.859 1.00 40.97 93 ILE A C 1
ATOM 739 O O . ILE A 1 93 ? 8.225 27.712 7.618 1.00 40.97 93 ILE A O 1
#

pLDDT: mean 76.33, std 12.72, range [40.97, 89.5]

Foldseek 3Di:
DFDKDKWWFWDDDPVDTWIWIWIDGPPDIFIDINNHTDPDFPADDQDWTWDDDPNWTKTWHWDDDPPDIAIWIDTNNRIGHTDDVVVCVVPPD